Protein AF-A0AA90TFS6-F1 (afdb_monomer)

Foldseek 3Di:
DDDDDDDPVRVVVCVLVVQFQVQLLCQLCPPPDPVPDDPPVQRDLPHDPVSDGPDNPDHGSGGDVSNVVSVVVVVVVVCVVVVNDDD

pLDDT: mean 89.35, std 9.81, range [55.12, 98.0]

Secondary structure (DSSP, 8-state):
--PPPPPHHHHHHHHHHHHHHHHHHHGGGTTS-GGGSPPGGG--SS--TTS--S-TTSPTT---HHHHHHHHHHHHHHHHHTT----

Radius of gyration: 16.8 Å; Cα contacts (8 Å, |Δi|>4): 42; chains: 1; bounding box: 36×49×40 Å

Structure (mmCIF, N/CA/C/O backbone):
data_AF-A0AA90TFS6-F1
#
_entry.id   AF-A0AA90TFS6-F1
#
loop_
_atom_site.group_PDB
_atom_site.id
_atom_site.type_symbol
_atom_site.label_atom_id
_atom_site.label_alt_id
_atom_site.label_comp_id
_atom_site.label_asym_id
_atom_site.label_entity_id
_atom_site.label_seq_id
_atom_site.pdbx_PDB_ins_code
_atom_site.Cartn_x
_atom_site.Cartn_y
_atom_site.Cartn_z
_atom_site.occupancy
_atom_site.B_iso_or_equiv
_atom_site.auth_seq_id
_atom_site.auth_comp_id
_atom_site.auth_asym_id
_atom_site.auth_atom_id
_atom_site.pdbx_PDB_model_num
ATOM 1 N N . MET A 1 1 ? -5.290 -30.253 6.529 1.00 63.28 1 MET A N 1
ATOM 2 C CA . MET A 1 1 ? -5.402 -29.076 7.416 1.00 63.28 1 MET A CA 1
ATOM 3 C C . MET A 1 1 ? -6.607 -28.272 6.957 1.00 63.28 1 MET A C 1
ATOM 5 O O . MET A 1 1 ? -6.576 -27.763 5.846 1.00 63.28 1 MET A O 1
ATOM 9 N N . THR A 1 2 ? -7.692 -28.232 7.729 1.00 72.69 2 THR A N 1
ATOM 10 C CA . THR A 1 2 ? -8.876 -27.438 7.363 1.00 72.69 2 THR A CA 1
ATOM 11 C C . THR A 1 2 ? -8.615 -25.986 7.754 1.00 72.69 2 THR A C 1
ATOM 13 O O . THR A 1 2 ? -8.417 -25.698 8.931 1.00 72.69 2 THR A O 1
ATOM 16 N N . GLN A 1 3 ? -8.543 -25.087 6.773 1.00 80.50 3 GLN A N 1
ATOM 17 C CA . GLN A 1 3 ? -8.334 -23.655 7.009 1.00 80.50 3 GLN A CA 1
ATOM 18 C C . GLN A 1 3 ? -9.533 -23.076 7.779 1.00 80.50 3 GLN A C 1
ATOM 20 O O . GLN A 1 3 ? -10.682 -23.251 7.366 1.00 80.50 3 GLN A O 1
ATOM 25 N N . ARG A 1 4 ? -9.277 -22.397 8.906 1.00 93.00 4 ARG A N 1
ATOM 26 C CA . ARG A 1 4 ? -10.312 -21.684 9.672 1.00 93.00 4 ARG A CA 1
ATOM 27 C C . ARG A 1 4 ? -10.806 -20.498 8.843 1.00 93.00 4 ARG A C 1
ATOM 29 O O . ARG A 1 4 ? -9.994 -19.713 8.363 1.00 93.00 4 ARG A O 1
ATOM 36 N N . GLN A 1 5 ? -12.122 -20.329 8.716 1.00 93.62 5 GLN A N 1
ATOM 37 C CA . GLN A 1 5 ? -12.655 -19.116 8.095 1.00 93.62 5 GLN A CA 1
ATOM 38 C C . GLN A 1 5 ? -12.385 -17.880 8.971 1.00 93.62 5 GLN A C 1
ATOM 40 O O . GLN A 1 5 ? -12.595 -17.946 10.186 1.00 93.62 5 GLN A O 1
ATOM 45 N N . PRO A 1 6 ? -11.979 -16.745 8.374 1.00 95.12 6 PRO A N 1
ATOM 46 C CA . PRO A 1 6 ? -11.800 -15.507 9.113 1.00 95.12 6 PRO A CA 1
ATOM 47 C C . PRO A 1 6 ? -13.152 -14.967 9.584 1.00 95.12 6 PRO A C 1
ATOM 49 O O . PRO A 1 6 ? -14.143 -14.959 8.838 1.00 95.12 6 PRO A O 1
ATOM 52 N N . THR A 1 7 ? -13.168 -14.499 10.827 1.00 97.75 7 THR A N 1
ATOM 53 C CA . THR A 1 7 ? -14.289 -13.794 11.448 1.00 97.75 7 THR A CA 1
ATOM 54 C C . THR A 1 7 ? -14.569 -12.478 10.727 1.00 97.75 7 THR A C 1
ATOM 56 O O . THR A 1 7 ? -13.755 -11.972 9.954 1.00 97.75 7 THR A O 1
ATOM 59 N N . HIS A 1 8 ? -15.735 -11.889 10.986 1.00 96.62 8 HIS A N 1
ATOM 60 C CA . HIS A 1 8 ? -16.085 -10.599 10.399 1.00 96.62 8 HIS A CA 1
ATOM 61 C C . HIS A 1 8 ? -15.081 -9.478 10.755 1.00 96.62 8 HIS A C 1
ATOM 63 O O . HIS A 1 8 ? -14.619 -8.813 9.828 1.00 96.62 8 HIS A O 1
ATOM 69 N N . PRO A 1 9 ? -14.645 -9.296 12.022 1.00 96.62 9 PRO A N 1
ATO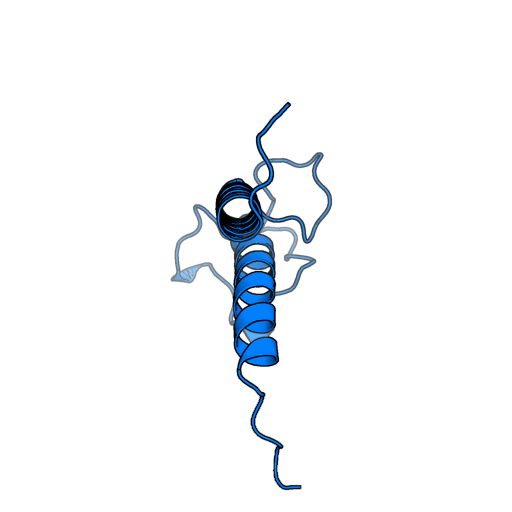M 70 C CA . PRO A 1 9 ? -13.602 -8.320 12.348 1.00 96.62 9 PRO A CA 1
ATOM 71 C C . PRO A 1 9 ? -12.277 -8.571 11.619 1.00 96.62 9 PRO A C 1
ATOM 73 O O . PRO A 1 9 ? -11.657 -7.626 11.145 1.00 96.62 9 PRO A O 1
ATOM 76 N N . GLU A 1 10 ? -11.866 -9.835 11.468 1.00 97.56 10 GLU A N 1
ATOM 77 C CA . GLU A 1 10 ? -10.644 -10.187 10.730 1.00 97.56 10 GLU A CA 1
ATOM 78 C C . GLU A 1 10 ? -10.751 -9.830 9.245 1.00 97.56 10 GLU A C 1
ATOM 80 O O . GLU A 1 10 ? -9.780 -9.368 8.654 1.00 97.56 10 GLU A O 1
ATOM 85 N N . ARG A 1 11 ? -11.936 -9.983 8.644 1.00 97.19 11 ARG A N 1
ATOM 86 C CA . ARG A 1 11 ? -12.191 -9.557 7.259 1.00 97.19 11 ARG A CA 1
ATOM 87 C C . ARG A 1 11 ? -12.149 -8.038 7.113 1.00 97.19 11 ARG A C 1
ATOM 89 O O . ARG A 1 11 ? -11.585 -7.556 6.140 1.00 97.19 11 ARG A O 1
ATOM 96 N N . LEU A 1 12 ? -12.709 -7.293 8.068 1.00 95.62 12 LEU A N 1
ATOM 97 C CA . LEU A 1 12 ? -12.663 -5.826 8.059 1.00 95.62 12 LEU A CA 1
ATOM 98 C C . LEU A 1 12 ? -11.230 -5.306 8.213 1.00 95.62 12 LEU A C 1
ATOM 100 O O . LEU A 1 12 ? -10.783 -4.492 7.409 1.00 95.62 12 LEU A O 1
ATOM 104 N N . ALA A 1 13 ? -10.496 -5.815 9.205 1.00 96.25 13 ALA A N 1
ATOM 105 C CA . ALA A 1 13 ? -9.097 -5.458 9.415 1.00 96.25 13 ALA A CA 1
ATOM 106 C C . ALA A 1 13 ? -8.243 -5.840 8.197 1.00 96.25 13 ALA A C 1
ATOM 108 O O . ALA A 1 13 ? -7.470 -5.023 7.705 1.00 96.25 13 ALA A O 1
ATOM 109 N N . GLY A 1 14 ? -8.442 -7.048 7.660 1.00 97.38 14 GLY A N 1
ATOM 110 C CA . GLY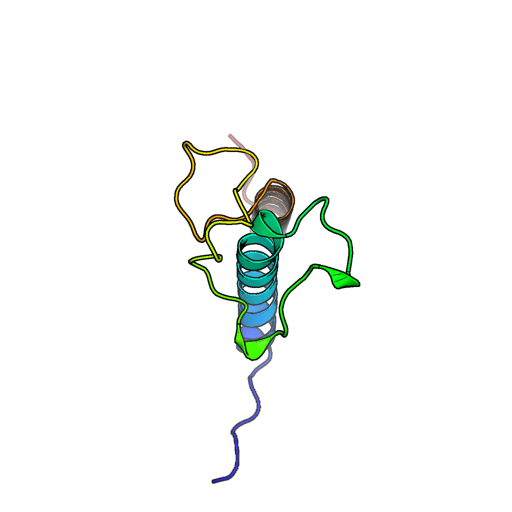 A 1 14 ? -7.782 -7.505 6.440 1.00 97.38 14 GLY A CA 1
ATOM 111 C C . GLY A 1 14 ? -8.122 -6.658 5.213 1.00 97.38 14 GLY A C 1
ATOM 112 O O . GLY A 1 14 ? -7.263 -6.482 4.360 1.00 97.38 14 GLY A O 1
ATOM 113 N N . GLY A 1 15 ? -9.326 -6.087 5.136 1.00 96.81 15 GLY A N 1
ATOM 114 C CA . GLY A 1 15 ? -9.714 -5.159 4.074 1.00 96.81 15 GLY A CA 1
ATOM 115 C C . GLY A 1 15 ? -8.926 -3.849 4.118 1.00 96.81 15 GLY A C 1
ATOM 116 O O . GLY A 1 15 ? -8.376 -3.440 3.101 1.00 96.81 15 GLY A O 1
ATOM 117 N N . ILE A 1 16 ? -8.809 -3.226 5.296 1.00 97.06 16 ILE A N 1
ATOM 118 C CA . ILE A 1 16 ? -8.028 -1.987 5.463 1.00 97.06 16 ILE A CA 1
ATOM 119 C C . ILE A 1 16 ? -6.533 -2.248 5.259 1.00 97.06 16 ILE A C 1
ATOM 121 O O . ILE A 1 16 ? -5.877 -1.529 4.512 1.00 97.06 16 ILE A O 1
ATOM 125 N N . VAL A 1 17 ? -5.993 -3.303 5.874 1.00 97.62 17 VAL A N 1
ATOM 126 C CA . VAL A 1 17 ? -4.577 -3.666 5.711 1.00 97.62 17 VAL A CA 1
ATOM 127 C C . VAL A 1 17 ? -4.279 -4.046 4.261 1.00 97.62 17 VAL A C 1
ATOM 129 O O . VAL A 1 17 ? -3.272 -3.612 3.714 1.00 97.62 17 VAL A O 1
ATOM 132 N N . GLY A 1 18 ? -5.159 -4.814 3.617 1.00 97.75 18 GLY A N 1
ATOM 133 C CA . GLY A 1 18 ? -5.019 -5.217 2.220 1.00 97.75 18 GLY A CA 1
ATOM 134 C C . GLY A 1 18 ? -5.047 -4.037 1.253 1.00 97.75 18 GLY A C 1
ATOM 135 O 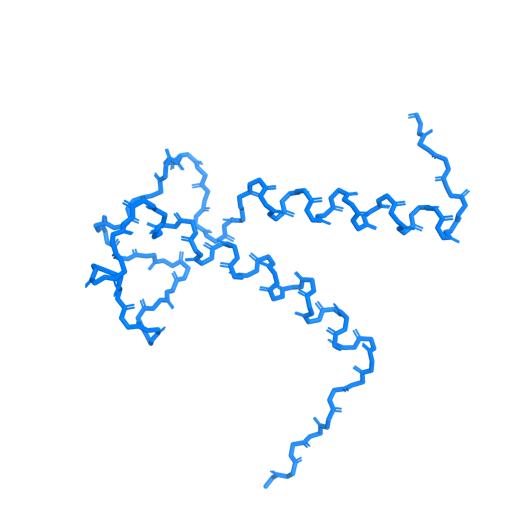O . GLY A 1 18 ? -4.274 -4.035 0.300 1.00 97.75 18 GLY A O 1
ATOM 136 N N . LEU A 1 19 ? -5.869 -3.017 1.524 1.00 98.00 19 LEU A N 1
ATOM 137 C CA . LEU A 1 19 ? -5.869 -1.764 0.766 1.00 98.00 19 LEU A CA 1
ATOM 138 C C . LEU A 1 19 ? -4.509 -1.063 0.863 1.00 98.00 19 LEU A C 1
ATOM 140 O O . LEU A 1 19 ? -3.911 -0.769 -0.165 1.00 98.00 19 LEU A O 1
ATOM 144 N N . LEU A 1 20 ? -3.991 -0.856 2.079 1.00 97.75 20 LEU A N 1
ATOM 145 C CA . LEU A 1 20 ? -2.708 -0.167 2.288 1.00 97.75 20 LEU A CA 1
ATOM 146 C C . LEU A 1 20 ? -1.523 -0.939 1.695 1.00 97.75 20 LEU A C 1
ATOM 148 O O . LEU A 1 20 ? -0.614 -0.343 1.124 1.00 97.75 20 LEU A O 1
ATOM 152 N N . VAL A 1 21 ? -1.536 -2.268 1.822 1.00 97.06 21 VAL A N 1
ATOM 153 C CA . VAL A 1 21 ? -0.517 -3.145 1.230 1.00 97.06 21 VAL A CA 1
ATOM 154 C C . VAL A 1 21 ? -0.588 -3.107 -0.295 1.00 97.06 21 VAL A C 1
ATOM 156 O O . VAL A 1 21 ? 0.449 -3.005 -0.942 1.00 97.06 21 VAL A O 1
ATOM 159 N N . GLY A 1 22 ? -1.791 -3.180 -0.867 1.00 96.00 22 GLY A N 1
ATOM 160 C CA . GLY A 1 22 ? -1.994 -3.132 -2.313 1.00 96.00 22 GLY A CA 1
ATOM 161 C C . GLY A 1 22 ? -1.529 -1.812 -2.920 1.00 96.00 22 GLY A C 1
ATOM 162 O O . GLY A 1 22 ? -0.817 -1.828 -3.917 1.00 96.00 22 GLY A O 1
ATOM 163 N N . ASP A 1 23 ? -1.865 -0.695 -2.276 1.00 96.12 23 ASP A N 1
ATOM 164 C CA . ASP A 1 23 ? -1.409 0.638 -2.667 1.00 96.12 23 ASP A CA 1
ATOM 165 C C . ASP A 1 23 ? 0.127 0.742 -2.608 1.00 96.12 23 ASP A C 1
ATOM 167 O O . ASP A 1 23 ? 0.781 0.987 -3.619 1.00 96.12 23 ASP A O 1
ATOM 171 N N . ALA A 1 24 ? 0.741 0.402 -1.470 1.00 94.62 24 ALA A N 1
ATOM 172 C CA . ALA A 1 24 ? 2.198 0.443 -1.314 1.00 94.62 24 ALA A CA 1
ATOM 173 C C . ALA A 1 24 ? 2.963 -0.446 -2.317 1.00 94.62 24 ALA A C 1
ATOM 175 O O . ALA A 1 24 ? 4.053 -0.077 -2.763 1.00 94.62 24 ALA A O 1
ATOM 176 N N . LEU A 1 25 ? 2.414 -1.615 -2.668 1.00 94.31 25 LEU A N 1
ATOM 177 C CA . LEU A 1 25 ? 2.971 -2.481 -3.710 1.00 94.31 25 LEU A CA 1
ATOM 178 C C . LEU A 1 25 ? 2.732 -1.926 -5.118 1.00 94.31 25 LEU A C 1
ATOM 180 O O . LEU A 1 25 ? 3.534 -2.204 -6.000 1.00 94.31 25 LEU A O 1
ATOM 184 N N . GLY A 1 26 ? 1.653 -1.176 -5.341 1.00 92.69 26 GLY A N 1
ATOM 185 C CA . GLY A 1 26 ? 1.274 -0.620 -6.639 1.00 92.69 26 GLY A CA 1
ATOM 186 C C . GLY A 1 26 ? 2.095 0.600 -7.052 1.00 92.69 26 GLY A C 1
ATOM 187 O O . GLY A 1 26 ? 2.474 0.694 -8.220 1.00 92.69 26 GLY A O 1
ATOM 188 N N . VAL A 1 27 ? 2.437 1.476 -6.100 1.00 92.56 27 VAL A N 1
ATOM 189 C CA . VAL A 1 27 ? 3.124 2.761 -6.345 1.00 92.56 27 VAL A CA 1
ATOM 190 C C . VAL A 1 27 ? 4.330 2.668 -7.295 1.00 92.56 27 VAL A C 1
ATOM 192 O O . VAL A 1 27 ? 4.427 3.481 -8.213 1.00 92.56 27 VAL A O 1
ATOM 195 N N . PRO A 1 28 ? 5.270 1.708 -7.155 1.00 91.56 28 PRO A N 1
ATOM 196 C CA . PRO A 1 28 ? 6.421 1.623 -8.062 1.00 91.56 28 PRO A CA 1
ATOM 197 C C . PRO A 1 28 ? 6.067 1.327 -9.528 1.00 91.56 28 PRO A C 1
ATOM 199 O O . PRO A 1 28 ? 6.880 1.585 -10.414 1.00 91.56 28 PRO A O 1
ATOM 202 N N . TYR A 1 29 ? 4.888 0.755 -9.784 1.00 92.19 29 TYR A N 1
ATOM 203 C CA . TYR A 1 29 ? 4.441 0.309 -11.107 1.00 92.19 29 TYR A CA 1
ATOM 204 C C . TYR A 1 29 ? 3.474 1.291 -11.776 1.00 92.19 29 TYR A C 1
ATOM 206 O O . TYR A 1 29 ? 3.060 1.067 -12.917 1.00 92.19 29 TYR A O 1
ATOM 214 N N . GLU A 1 30 ? 3.125 2.391 -11.110 1.00 90.88 30 GLU A N 1
ATOM 215 C CA . GLU A 1 30 ? 2.339 3.465 -11.710 1.00 90.88 30 GLU A CA 1
ATOM 216 C C . GLU A 1 30 ? 2.999 3.986 -12.991 1.00 90.88 30 GLU A C 1
ATOM 218 O O . GLU A 1 30 ? 4.222 3.984 -13.135 1.00 90.88 30 GLU A O 1
ATOM 223 N N . PHE A 1 31 ? 2.178 4.421 -13.949 1.00 90.56 31 PHE A N 1
ATOM 224 C CA . PHE A 1 31 ? 2.617 4.966 -15.243 1.00 90.56 31 PHE A CA 1
ATOM 225 C C . PHE A 1 31 ? 3.407 3.997 -16.147 1.00 90.56 31 PHE A C 1
ATOM 227 O O . PHE A 1 31 ? 3.908 4.411 -17.194 1.00 90.56 31 PHE A O 1
ATOM 234 N N . HIS A 1 32 ? 3.461 2.704 -15.812 1.00 91.62 32 HIS A N 1
ATOM 235 C CA . HIS A 1 32 ? 3.989 1.650 -16.681 1.00 91.62 32 HIS A CA 1
ATOM 236 C C . HIS A 1 32 ? 2.858 0.976 -17.465 1.00 91.62 32 HIS A C 1
ATOM 238 O O . HIS A 1 32 ? 1.706 0.923 -17.024 1.00 91.62 32 HIS A O 1
ATOM 244 N N . LYS A 1 33 ? 3.159 0.433 -18.650 1.00 94.62 33 LYS A N 1
ATOM 245 C CA . LYS A 1 33 ? 2.168 -0.372 -1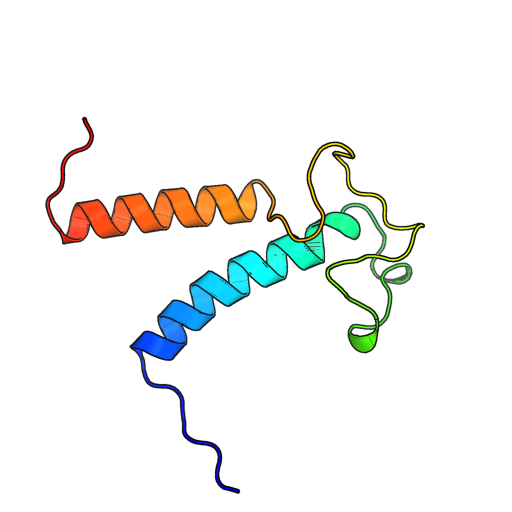9.377 1.00 94.62 33 LYS A CA 1
ATOM 246 C C . LYS A 1 33 ? 2.004 -1.706 -18.663 1.00 94.62 33 LYS A C 1
ATOM 248 O O . LYS A 1 33 ? 2.976 -2.270 -18.179 1.00 94.62 33 LYS A O 1
ATOM 253 N N . ALA A 1 34 ? 0.803 -2.278 -18.706 1.00 93.56 34 ALA A N 1
ATOM 254 C CA . ALA A 1 34 ? 0.540 -3.586 -18.104 1.00 93.56 34 ALA A CA 1
ATOM 255 C C . ALA A 1 34 ? 1.488 -4.697 -18.604 1.00 93.56 34 ALA A C 1
ATOM 257 O O . ALA A 1 34 ? 1.843 -5.582 -17.837 1.00 93.56 34 ALA A O 1
ATOM 258 N N . ALA A 1 35 ? 1.923 -4.633 -19.870 1.00 95.81 35 ALA A N 1
ATOM 259 C CA . ALA A 1 35 ? 2.880 -5.582 -20.448 1.00 95.81 35 ALA A CA 1
ATOM 260 C C . ALA A 1 35 ? 4.307 -5.452 -19.881 1.00 95.81 35 ALA A C 1
ATOM 262 O O . ALA A 1 35 ? 5.089 -6.391 -20.004 1.00 95.81 35 ALA A O 1
ATOM 263 N N . ASP A 1 36 ? 4.630 -4.309 -19.273 1.00 94.12 36 ASP A N 1
ATOM 264 C CA . ASP A 1 36 ? 5.937 -4.031 -18.681 1.00 94.12 36 ASP A CA 1
ATOM 265 C C . ASP A 1 36 ? 5.970 -4.405 -17.185 1.00 94.12 36 ASP A C 1
ATOM 267 O O . ASP A 1 36 ? 7.051 -4.526 -16.615 1.00 94.12 36 ASP A O 1
ATOM 271 N N . ILE A 1 37 ? 4.810 -4.616 -16.545 1.00 94.25 37 ILE A N 1
ATOM 272 C CA . ILE A 1 37 ? 4.700 -4.988 -15.125 1.00 94.25 37 ILE A CA 1
ATOM 273 C C . ILE A 1 37 ? 5.120 -6.458 -14.942 1.00 94.25 37 ILE A C 1
ATOM 275 O O . ILE A 1 37 ? 4.672 -7.329 -15.696 1.00 94.25 37 ILE A O 1
ATOM 279 N N . PRO A 1 38 ? 5.965 -6.777 -13.943 1.00 93.69 38 PRO A N 1
ATOM 280 C CA . PRO A 1 38 ? 6.414 -8.141 -13.721 1.00 93.69 38 PRO A CA 1
ATOM 281 C C . PRO A 1 38 ? 5.263 -9.055 -13.258 1.00 93.69 38 PRO A C 1
ATOM 283 O O . PRO A 1 38 ? 4.269 -8.589 -12.698 1.00 93.69 38 PRO A O 1
ATOM 286 N N . PRO A 1 39 ? 5.394 -10.385 -13.431 1.00 94.81 39 PRO A N 1
ATOM 287 C CA . PRO A 1 39 ? 4.453 -11.342 -12.860 1.00 94.81 39 PRO A CA 1
ATOM 288 C C . PRO A 1 39 ? 4.281 -11.140 -11.352 1.00 94.81 39 PRO A C 1
ATOM 290 O O . PRO A 1 39 ? 5.246 -10.834 -10.657 1.00 94.81 39 PRO A O 1
ATOM 293 N N . ALA A 1 40 ? 3.083 -11.416 -10.829 1.00 92.62 40 ALA A N 1
ATOM 294 C CA . ALA A 1 40 ? 2.746 -11.198 -9.417 1.00 92.62 40 ALA A CA 1
ATOM 295 C C . ALA A 1 40 ? 3.733 -11.837 -8.420 1.00 92.62 40 ALA A C 1
ATOM 297 O O . ALA A 1 40 ? 3.967 -11.286 -7.353 1.00 92.62 40 ALA A O 1
ATOM 298 N N . ALA A 1 41 ? 4.354 -12.968 -8.775 1.00 94.56 41 ALA A N 1
ATOM 299 C CA . ALA A 1 41 ? 5.356 -13.639 -7.942 1.00 94.56 41 ALA A CA 1
ATOM 300 C C . ALA A 1 41 ? 6.669 -12.848 -7.763 1.00 94.56 41 ALA A C 1
ATOM 302 O O . ALA A 1 41 ? 7.478 -13.209 -6.915 1.00 94.56 41 ALA A O 1
ATOM 303 N N . LEU A 1 42 ? 6.897 -11.814 -8.578 1.00 93.44 42 LEU A N 1
ATOM 304 C CA . LEU A 1 42 ? 8.054 -10.918 -8.515 1.00 93.44 42 LEU A CA 1
ATOM 305 C C . LEU A 1 42 ? 7.690 -9.520 -7.988 1.00 93.44 42 LEU A C 1
ATOM 307 O O . LEU A 1 42 ? 8.561 -8.655 -7.925 1.00 93.44 42 LEU A O 1
ATOM 311 N N . ILE A 1 43 ? 6.422 -9.284 -7.638 1.00 93.19 43 ILE A N 1
ATOM 312 C CA . ILE A 1 43 ? 5.994 -8.039 -7.002 1.00 93.19 43 ILE A CA 1
ATOM 313 C C . ILE A 1 43 ? 6.364 -8.115 -5.520 1.00 93.19 43 ILE A C 1
ATOM 315 O O . ILE A 1 43 ? 5.880 -8.981 -4.795 1.00 93.19 43 ILE A O 1
ATOM 319 N N . ASP A 1 44 ? 7.215 -7.191 -5.082 1.00 92.94 44 ASP A N 1
ATOM 320 C CA . ASP A 1 44 ? 7.713 -7.089 -3.710 1.00 92.94 44 ASP A CA 1
ATOM 321 C C . ASP A 1 44 ? 7.732 -5.618 -3.260 1.00 92.94 44 ASP A C 1
ATOM 323 O O . ASP A 1 44 ? 7.712 -4.701 -4.086 1.00 92.94 44 ASP A O 1
ATOM 327 N N . PHE A 1 45 ? 7.803 -5.382 -1.947 1.00 91.75 45 PHE A N 1
ATOM 328 C CA . PHE A 1 45 ? 7.986 -4.041 -1.382 1.00 91.75 45 PHE A CA 1
ATOM 329 C C . PHE A 1 45 ? 9.331 -3.410 -1.758 1.00 91.75 45 PHE A C 1
ATOM 331 O O . PHE A 1 45 ? 9.468 -2.187 -1.701 1.00 91.75 45 PHE A O 1
ATOM 338 N N . THR A 1 46 ? 10.313 -4.227 -2.146 1.00 90.00 46 THR A N 1
ATOM 339 C CA . THR A 1 46 ? 11.558 -3.791 -2.778 1.00 90.00 46 THR A CA 1
ATOM 340 C C . THR A 1 46 ? 11.455 -4.020 -4.288 1.00 90.00 46 THR A C 1
ATOM 342 O O . THR A 1 46 ? 11.808 -5.098 -4.770 1.00 90.00 46 THR A O 1
ATOM 345 N N . PRO A 1 47 ? 10.956 -3.038 -5.060 1.00 87.88 47 PRO A N 1
ATOM 346 C CA . PRO A 1 47 ? 10.778 -3.205 -6.495 1.00 87.88 47 PRO A CA 1
ATOM 347 C C . PRO A 1 47 ? 12.130 -3.326 -7.210 1.00 87.88 47 PRO A C 1
ATOM 349 O O . PRO A 1 47 ? 13.164 -2.849 -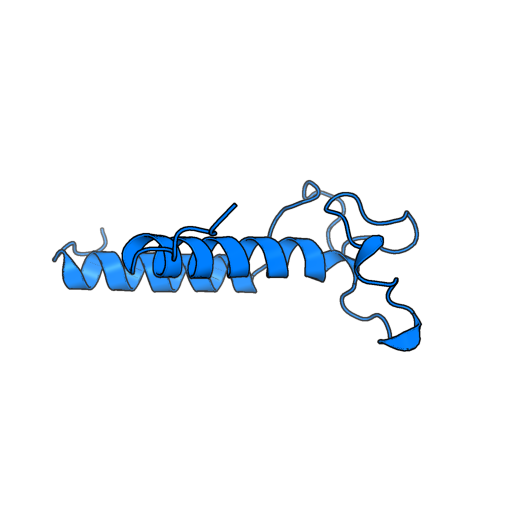6.728 1.00 87.88 47 PRO A O 1
ATOM 352 N N . ALA A 1 48 ? 12.124 -3.947 -8.391 1.00 88.12 48 ALA A N 1
ATOM 353 C CA . ALA A 1 48 ? 13.322 -4.030 -9.220 1.00 88.12 48 ALA A CA 1
ATOM 354 C C . ALA A 1 48 ? 13.806 -2.618 -9.633 1.00 88.12 48 ALA A C 1
ATOM 356 O O . ALA A 1 48 ? 12.977 -1.717 -9.776 1.00 88.12 48 ALA A O 1
ATOM 357 N N . PRO A 1 49 ? 15.118 -2.395 -9.855 1.00 85.81 49 PRO A N 1
ATOM 358 C CA . PRO A 1 49 ? 15.691 -1.050 -10.008 1.00 85.81 49 PRO A CA 1
ATOM 359 C C . PRO A 1 49 ? 15.078 -0.176 -11.112 1.00 85.81 49 PRO A C 1
ATOM 361 O O . PRO A 1 49 ? 15.174 1.049 -11.039 1.00 85.81 49 PRO A O 1
ATOM 364 N N . GLN A 1 50 ? 14.468 -0.790 -12.131 1.00 88.38 50 GLN A N 1
A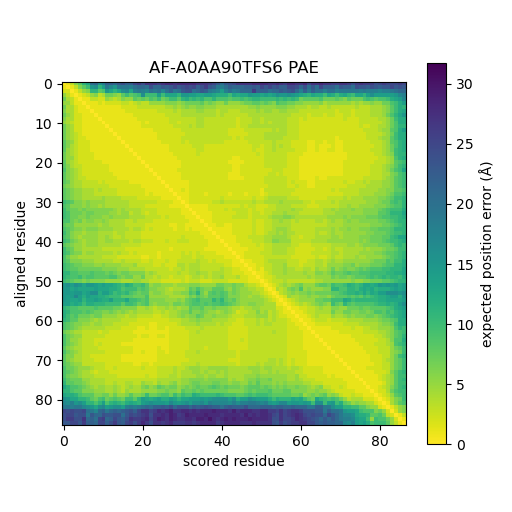TOM 365 C CA . GLN A 1 50 ? 13.775 -0.093 -13.215 1.00 88.38 50 GLN A CA 1
ATOM 366 C C . GLN A 1 50 ? 12.422 0.515 -12.805 1.00 88.38 50 GLN A C 1
ATOM 368 O O . GLN A 1 50 ? 11.944 1.415 -13.485 1.00 88.38 50 GLN A O 1
ATOM 373 N N . PHE A 1 51 ? 11.831 0.066 -11.696 1.00 87.88 51 PHE A N 1
ATOM 374 C CA . PHE A 1 51 ? 10.574 0.577 -11.143 1.00 87.88 51 PHE A CA 1
ATOM 375 C C . PHE A 1 51 ? 10.875 1.564 -10.018 1.00 87.88 51 PHE A C 1
ATOM 377 O O . PHE A 1 51 ? 10.754 1.271 -8.824 1.00 87.88 51 PHE A O 1
ATOM 384 N N . GLN A 1 52 ? 11.356 2.741 -10.412 1.00 74.94 52 GLN A N 1
ATOM 385 C CA . GLN A 1 52 ? 11.620 3.815 -9.467 1.00 74.94 52 GLN A CA 1
ATOM 386 C C . GLN A 1 52 ? 10.320 4.488 -9.046 1.00 74.94 52 GLN A C 1
ATOM 388 O O . GLN A 1 52 ? 9.443 4.761 -9.859 1.00 74.94 52 GLN A O 1
ATOM 393 N N . ARG A 1 53 ? 10.229 4.817 -7.760 1.00 76.88 53 ARG A N 1
ATOM 394 C CA . ARG A 1 53 ? 9.104 5.587 -7.236 1.00 76.88 53 ARG A CA 1
ATOM 395 C C . ARG A 1 53 ? 9.204 7.045 -7.656 1.00 76.88 53 ARG A C 1
ATOM 397 O O . ARG A 1 53 ? 10.296 7.615 -7.679 1.00 76.88 53 ARG A O 1
ATOM 404 N N . SER A 1 54 ? 8.042 7.659 -7.847 1.00 74.00 54 SER A N 1
ATOM 405 C CA . SER A 1 54 ? 7.874 9.082 -8.163 1.00 74.00 54 SER A CA 1
ATOM 406 C C . SER A 1 54 ? 8.558 10.006 -7.142 1.00 74.00 54 SER A C 1
ATOM 408 O O . SER A 1 54 ? 9.050 11.075 -7.498 1.00 74.00 54 SER A O 1
ATOM 410 N N . HIS A 1 55 ? 8.657 9.574 -5.878 1.00 80.88 55 HIS A N 1
ATOM 411 C CA . HIS A 1 55 ? 9.311 10.314 -4.797 1.00 80.88 55 HIS A CA 1
ATOM 412 C C . HIS A 1 55 ? 10.442 9.504 -4.151 1.00 80.88 55 HIS A C 1
ATOM 414 O O . HIS A 1 55 ? 10.220 8.689 -3.255 1.00 80.88 55 HIS A O 1
ATOM 420 N N . GLN A 1 56 ? 11.682 9.774 -4.566 1.00 78.00 56 GLN A N 1
ATOM 421 C CA . GLN A 1 56 ? 12.877 9.056 -4.095 1.00 78.00 56 GLN A CA 1
ATOM 422 C C . GLN A 1 56 ? 13.153 9.209 -2.587 1.00 78.00 56 GLN A C 1
ATOM 424 O O . GLN A 1 56 ? 13.797 8.346 -1.999 1.00 78.00 56 GLN A O 1
ATOM 429 N N . ALA A 1 57 ? 12.666 10.285 -1.957 1.00 84.81 57 ALA A N 1
ATOM 430 C CA . ALA A 1 57 ? 12.879 10.564 -0.533 1.00 84.81 57 ALA A CA 1
ATOM 431 C C . ALA A 1 57 ? 11.982 9.745 0.414 1.00 84.81 57 ALA A C 1
ATOM 433 O O . ALA A 1 57 ? 12.226 9.709 1.618 1.00 84.81 57 ALA A O 1
ATOM 434 N N . VAL A 1 58 ? 10.930 9.112 -0.103 1.00 84.75 58 VAL A N 1
ATOM 435 C CA . VAL A 1 58 ? 10.017 8.285 0.697 1.00 84.75 58 VAL A CA 1
ATOM 436 C C . VAL A 1 58 ? 10.662 6.906 0.894 1.00 84.75 58 VAL A C 1
ATOM 438 O O . VAL A 1 58 ? 11.460 6.506 0.062 1.00 84.75 58 VAL A O 1
ATOM 441 N N . ALA A 1 59 ? 10.379 6.138 1.950 1.00 84.88 59 ALA A N 1
ATOM 442 C CA . ALA A 1 59 ? 10.942 4.783 2.133 1.00 84.88 59 ALA A CA 1
ATOM 443 C C . ALA A 1 59 ? 10.106 3.713 1.397 1.00 84.88 59 ALA A C 1
ATOM 445 O O . ALA A 1 59 ? 8.903 3.915 1.276 1.00 84.88 59 ALA A O 1
ATOM 446 N N . PRO A 1 60 ? 10.676 2.620 0.852 1.00 84.88 60 PRO A N 1
ATOM 447 C CA . PRO A 1 60 ? 9.886 1.563 0.207 1.00 84.88 60 PRO A CA 1
ATOM 448 C C . PRO A 1 60 ? 8.823 0.971 1.148 1.00 84.88 60 PRO A C 1
ATOM 450 O O . PRO A 1 60 ? 9.023 0.937 2.361 1.00 84.88 60 PRO A O 1
ATOM 453 N N . GLY A 1 61 ? 7.696 0.514 0.593 1.00 88.56 61 GLY A N 1
ATOM 454 C CA . GLY A 1 61 ? 6.579 -0.038 1.373 1.00 88.56 61 GLY A CA 1
ATOM 455 C C . GLY A 1 61 ? 5.623 0.992 1.984 1.00 88.56 61 GLY A C 1
ATOM 456 O O . GLY A 1 61 ? 4.740 0.628 2.755 1.00 88.56 61 GLY A O 1
ATOM 457 N N . THR A 1 62 ? 5.767 2.269 1.638 1.00 92.06 62 THR A N 1
ATOM 458 C CA . THR A 1 62 ? 4.788 3.314 1.964 1.00 92.06 62 THR A CA 1
ATOM 459 C C . THR A 1 62 ? 3.670 3.365 0.929 1.00 92.06 62 THR A C 1
ATOM 461 O O . THR A 1 62 ? 3.945 3.308 -0.269 1.00 92.06 62 THR A O 1
ATOM 464 N N . TRP A 1 63 ? 2.442 3.558 1.396 1.00 93.50 63 TRP A N 1
ATOM 465 C CA . TRP A 1 63 ? 1.266 3.853 0.576 1.00 93.50 63 TRP A CA 1
ATOM 466 C C . TRP A 1 63 ? 1.295 5.279 -0.007 1.00 93.50 63 TRP A C 1
ATOM 468 O O . TRP A 1 63 ? 2.075 6.126 0.446 1.00 93.50 63 TRP A O 1
ATOM 478 N N . SER A 1 64 ? 0.460 5.521 -1.017 1.00 93.62 64 SER A N 1
ATOM 479 C CA . SER A 1 64 ? 0.282 6.802 -1.705 1.00 93.62 64 SER A CA 1
ATOM 480 C C . SER A 1 64 ? -0.773 7.678 -1.012 1.00 93.62 64 SER A C 1
ATOM 482 O O . SER A 1 64 ? -1.140 7.467 0.154 1.00 93.62 64 SER A O 1
ATOM 484 N N . ASP A 1 65 ? -1.253 8.702 -1.719 1.00 94.50 65 ASP A N 1
ATOM 485 C CA . ASP A 1 65 ? -2.406 9.486 -1.304 1.00 94.50 65 ASP A CA 1
ATOM 486 C C . ASP A 1 65 ? -3.703 8.664 -1.257 1.00 94.50 65 ASP A C 1
ATOM 488 O O . ASP A 1 65 ? -4.539 8.970 -0.407 1.00 94.50 65 ASP A O 1
ATOM 492 N N . ASP A 1 66 ? -3.839 7.583 -2.034 1.00 95.31 66 ASP A N 1
ATOM 493 C CA . ASP A 1 66 ? -4.987 6.667 -1.950 1.00 95.31 66 ASP A CA 1
ATOM 494 C C . ASP A 1 66 ? -5.088 6.038 -0.551 1.00 95.31 66 ASP A C 1
ATOM 496 O O . ASP A 1 66 ? -6.122 6.121 0.128 1.00 95.31 66 ASP A O 1
ATOM 500 N N . GLY A 1 67 ? -3.990 5.456 -0.056 1.00 96.50 67 GLY A N 1
ATOM 501 C CA . GLY A 1 67 ? -3.921 4.911 1.296 1.00 96.50 67 GLY A CA 1
ATOM 502 C C . GLY A 1 67 ? -4.102 5.979 2.375 1.00 96.50 67 GLY A C 1
ATOM 503 O O . GLY A 1 67 ? -4.763 5.735 3.390 1.00 96.50 67 GLY A O 1
ATOM 504 N N . ALA A 1 68 ? -3.580 7.190 2.155 1.00 96.69 68 ALA A N 1
ATOM 505 C CA . ALA A 1 68 ? -3.779 8.306 3.078 1.00 96.69 68 ALA A CA 1
ATOM 506 C C . ALA A 1 68 ? -5.256 8.735 3.162 1.00 96.69 68 ALA A C 1
ATOM 508 O O . ALA A 1 68 ? -5.788 8.904 4.263 1.00 96.69 68 ALA A O 1
ATOM 509 N N . GLN A 1 69 ? -5.942 8.868 2.024 1.00 97.81 69 GLN A N 1
ATOM 510 C CA . GLN A 1 69 ? -7.362 9.215 1.961 1.00 97.81 69 GLN A CA 1
ATOM 511 C C . GLN A 1 69 ? -8.232 8.137 2.613 1.00 97.81 69 GLN A C 1
ATOM 513 O O . GLN A 1 69 ? -9.111 8.466 3.412 1.00 97.81 69 GLN A O 1
ATOM 518 N N . ALA A 1 70 ? -7.940 6.857 2.367 1.00 96.94 70 ALA A N 1
ATOM 519 C CA . ALA A 1 70 ? -8.649 5.750 3.003 1.00 96.94 70 ALA A CA 1
ATOM 520 C C . ALA A 1 70 ? -8.559 5.804 4.540 1.00 96.94 70 ALA A C 1
ATOM 522 O O . ALA A 1 70 ? -9.556 5.587 5.234 1.00 96.94 70 ALA A O 1
ATO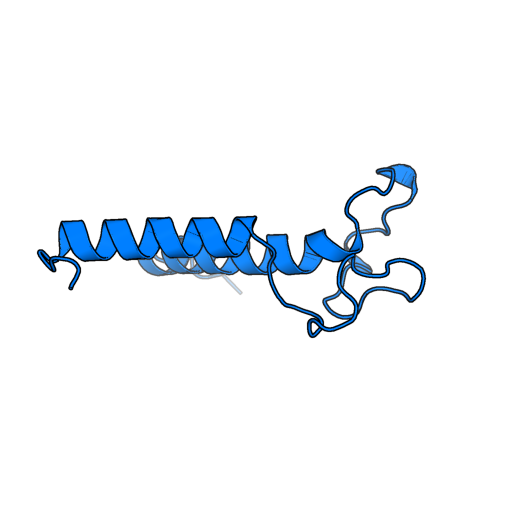M 523 N N . LEU A 1 71 ? -7.386 6.143 5.088 1.00 96.25 71 LEU A N 1
ATOM 524 C CA . LEU A 1 71 ? -7.194 6.313 6.531 1.00 96.25 71 LEU A CA 1
ATOM 525 C C . LEU A 1 71 ? -7.933 7.536 7.082 1.00 96.25 71 LEU A C 1
ATOM 527 O O . LEU A 1 71 ? -8.542 7.444 8.151 1.0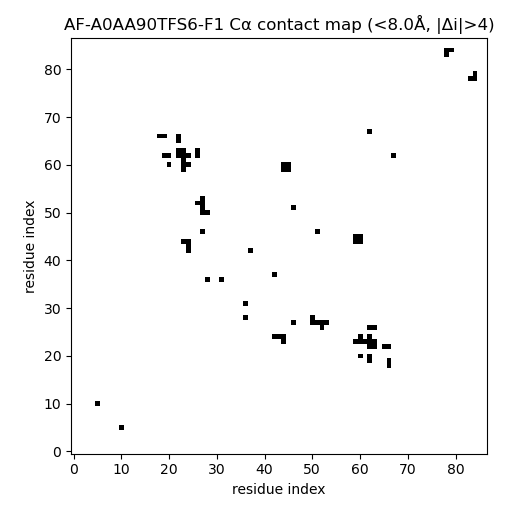0 96.25 71 LEU A O 1
ATOM 531 N N . CYS A 1 72 ? -7.910 8.661 6.365 1.00 97.12 72 CYS A N 1
ATOM 532 C CA . CYS A 1 72 ? -8.663 9.859 6.738 1.00 97.12 72 CYS A CA 1
ATOM 533 C C . CYS A 1 72 ? -10.166 9.567 6.833 1.00 97.12 72 CYS A C 1
ATOM 535 O O . CYS A 1 72 ? -10.793 9.884 7.848 1.00 97.12 72 CYS A O 1
ATOM 537 N N . GLU A 1 73 ? -10.730 8.911 5.818 1.00 94.50 73 GLU A N 1
ATOM 538 C CA . GLU A 1 73 ? -12.145 8.537 5.799 1.00 94.50 73 GLU A CA 1
ATOM 539 C C . GLU A 1 73 ? -12.483 7.530 6.901 1.00 94.50 73 GLU A C 1
ATOM 541 O O . GLU A 1 73 ? -13.456 7.707 7.642 1.00 94.50 73 GLU A O 1
ATOM 546 N N . HIS A 1 74 ? -11.644 6.507 7.090 1.00 92.19 74 HIS A N 1
ATOM 547 C CA . HIS A 1 74 ? -11.833 5.524 8.154 1.00 92.19 74 HIS A CA 1
ATOM 548 C C . HIS A 1 74 ? -11.835 6.176 9.546 1.00 92.19 74 HIS A C 1
ATOM 550 O O . HIS A 1 74 ? -12.726 5.913 10.359 1.00 92.19 74 HIS A O 1
ATOM 556 N N . ALA A 1 75 ? -10.880 7.071 9.815 1.00 91.62 75 ALA A N 1
ATOM 557 C CA . ALA A 1 75 ? -10.789 7.791 11.080 1.00 91.62 75 ALA A CA 1
ATOM 558 C C . ALA A 1 75 ? -11.994 8.718 11.306 1.00 91.62 75 ALA A C 1
ATOM 560 O O . ALA A 1 75 ? -12.523 8.784 12.419 1.00 91.62 75 ALA A O 1
ATOM 561 N N . ASN A 1 76 ? -12.459 9.410 10.263 1.00 93.00 76 ASN A N 1
ATOM 562 C CA . ASN A 1 76 ? -13.655 10.251 10.321 1.00 93.00 76 ASN A CA 1
ATOM 563 C C . ASN A 1 76 ? -14.899 9.422 10.671 1.00 93.00 76 ASN A C 1
ATOM 565 O O . ASN A 1 76 ? -15.649 9.768 11.587 1.00 93.00 76 ASN A O 1
ATOM 569 N N . GLN A 1 77 ? -15.086 8.280 10.010 1.00 88.69 77 GLN A N 1
ATOM 570 C CA . GLN A 1 77 ? -16.219 7.401 10.279 1.00 88.69 77 GLN A CA 1
ATOM 571 C C . GLN A 1 77 ? -16.175 6.816 11.697 1.00 88.69 77 GLN A C 1
ATOM 573 O O . GLN A 1 77 ? -17.195 6.813 12.388 1.00 88.69 77 GLN A O 1
ATOM 578 N N . ALA A 1 78 ? -15.002 6.381 12.165 1.00 86.94 78 ALA A N 1
ATOM 579 C CA . ALA A 1 78 ? -14.829 5.891 13.532 1.00 86.94 78 ALA A CA 1
ATOM 580 C C . ALA A 1 78 ? -15.208 6.965 14.567 1.00 86.94 78 ALA A C 1
ATOM 582 O O . ALA A 1 78 ? -15.954 6.695 15.509 1.00 86.94 78 ALA A O 1
ATOM 583 N N . ARG A 1 79 ? -14.774 8.213 14.356 1.00 86.50 79 ARG A N 1
ATOM 584 C CA . ARG A 1 79 ? -15.128 9.350 15.221 1.00 86.50 79 ARG A CA 1
ATOM 585 C C . ARG A 1 79 ? -16.627 9.632 15.240 1.00 86.50 79 ARG A C 1
ATOM 587 O O . ARG A 1 79 ? -17.177 9.865 16.313 1.00 86.50 79 ARG A O 1
ATOM 594 N N . ARG A 1 80 ? -17.298 9.563 14.085 1.00 85.31 80 ARG A N 1
ATOM 595 C CA . ARG A 1 80 ? -18.757 9.746 13.971 1.00 85.31 80 ARG A CA 1
ATOM 596 C C . ARG A 1 80 ? -19.533 8.682 14.740 1.00 85.31 80 ARG A C 1
ATOM 598 O O . ARG A 1 80 ? -20.477 9.017 15.446 1.00 85.31 80 ARG A O 1
ATOM 605 N N . VAL A 1 81 ? -19.12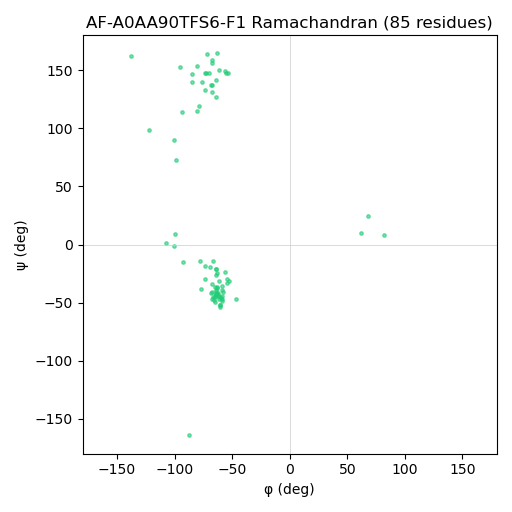2 7.419 14.633 1.00 84.50 81 VAL A N 1
ATOM 606 C CA . VAL A 1 81 ? -19.764 6.298 15.341 1.00 84.50 81 VAL A CA 1
ATOM 607 C C . VAL A 1 81 ? -19.550 6.390 16.855 1.00 84.50 81 VAL A C 1
ATOM 609 O O . VAL A 1 81 ? -20.445 6.043 17.621 1.00 84.50 81 VAL A O 1
ATOM 612 N N . HIS A 1 82 ? -18.394 6.892 17.293 1.00 80.75 82 HIS A N 1
ATOM 613 C CA . HIS A 1 82 ? -18.032 6.994 18.710 1.00 80.75 82 HIS A CA 1
ATOM 614 C C . HIS A 1 82 ? -18.242 8.391 19.326 1.00 80.75 82 HIS A C 1
ATOM 616 O O . HIS A 1 82 ? -17.844 8.617 20.467 1.00 80.75 82 HIS A O 1
ATOM 622 N N . GLY A 1 83 ? -18.884 9.321 18.610 1.00 69.25 83 GLY A N 1
ATOM 623 C CA . GLY A 1 83 ? -19.285 10.632 19.135 1.00 69.25 83 GLY A CA 1
ATOM 624 C C . GLY A 1 83 ? -18.138 11.596 19.469 1.00 69.25 83 GLY A C 1
ATOM 625 O O . GLY A 1 83 ? -18.321 12.477 20.305 1.00 69.25 83 GLY A O 1
ATOM 626 N N . GLN A 1 84 ? -16.962 11.454 18.851 1.00 60.47 84 GLN A N 1
ATOM 627 C CA . GLN A 1 84 ? -15.832 12.360 19.089 1.00 60.47 84 GLN A CA 1
ATOM 628 C C . GLN A 1 84 ? -15.813 13.496 18.053 1.00 60.47 84 GLN A C 1
ATOM 630 O O . GLN A 1 84 ? -15.605 13.254 16.864 1.00 60.47 84 GLN A O 1
ATOM 635 N N . ALA A 1 85 ? -16.030 14.738 18.498 1.00 56.09 85 ALA A N 1
ATOM 636 C CA . ALA A 1 85 ? -15.864 15.938 17.673 1.00 56.09 85 ALA A CA 1
ATOM 637 C C . ALA A 1 85 ? -14.374 16.197 17.366 1.00 56.09 85 ALA A C 1
ATOM 639 O O . ALA A 1 85 ? -13.512 15.883 18.190 1.00 56.09 85 ALA A O 1
ATOM 640 N N . LEU A 1 86 ? -14.065 16.758 16.187 1.00 55.12 86 LEU A N 1
ATOM 641 C CA . LEU A 1 86 ? -12.716 17.261 15.895 1.00 55.12 86 LEU A CA 1
ATOM 642 C C . LEU A 1 86 ? -12.372 18.428 16.845 1.00 55.12 86 LEU A C 1
ATOM 644 O O . LEU A 1 86 ? -13.271 19.227 17.120 1.00 55.12 86 LEU A O 1
ATOM 648 N N . PRO A 1 87 ? -11.117 18.542 17.326 1.00 60.12 87 PRO A N 1
ATOM 649 C CA . PRO A 1 87 ? -10.615 19.800 17.873 1.00 60.12 87 PRO A CA 1
ATOM 650 C C . PRO A 1 87 ? -10.551 20.893 16.799 1.00 60.12 87 PRO A C 1
ATOM 652 O O . PRO A 1 87 ? -10.355 20.546 15.608 1.00 60.12 87 PRO A O 1
#

Mean predicted aligned error: 5.84 Å

Sequence (87 aa):
MTQRQPTHPERLAGGIVGLLVGDALGVPYEFHKAADIPPAALIDFTPAPQFQRSHQAVAPGTWSDDGAQALCEHANQARRVHGQALP

Solvent-accessible surface area (backbone atoms only — not comparable to full-atom values): 5438 Å² total; per-residue (Å²): 134,84,80,78,80,76,52,71,68,54,50,52,53,48,50,56,54,47,48,35,51,50,36,17,53,42,56,37,56,60,97,55,56,77,90,75,54,73,61,74,94,72,66,46,56,75,58,61,89,88,41,60,51,96,56,81,89,58,69,78,60,52,49,52,69,68,37,50,50,53,50,52,52,50,53,51,52,52,27,64,77,70,72,53,78,83,133

Nearest PDB structures (foldseek):
  4ccj-assembly1_C  TM=2.516E-01  e=4.770E+00  Homo sapiens